Protein AF-A0A7T4YK07-F1 (afdb_monomer_lite)

Foldseek 3Di:
DDDPPDDPQQADPQKAAPPPRHRRRGDPDQADPPPRDGAHSVDCVGIDHDPPPPVPPPVVVVVVVVVVVVCCVVVVVVVLVVVLVVLVVVLVVQCVDPDPVVPVVSVVSNVVSVVVSVVVVVD

pLDDT: mean 84.87, std 11.74, range [52.22, 96.5]

Structure (mmCIF, N/CA/C/O backbone):
data_AF-A0A7T4YK07-F1
#
_entry.id   AF-A0A7T4YK07-F1
#
loop_
_atom_site.group_PDB
_atom_site.id
_atom_site.type_symbol
_a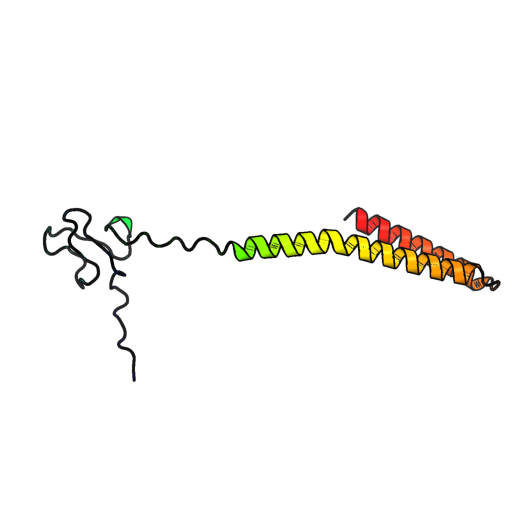tom_site.label_atom_id
_atom_site.label_alt_id
_atom_site.label_comp_id
_atom_site.label_asym_id
_atom_site.label_entity_id
_atom_site.label_seq_id
_atom_site.pdbx_PDB_ins_code
_atom_site.Cartn_x
_atom_site.Cartn_y
_atom_site.Cartn_z
_atom_site.occupancy
_atom_site.B_iso_or_equiv
_atom_site.auth_seq_id
_atom_site.auth_comp_id
_atom_site.auth_asym_id
_atom_site.auth_atom_id
_atom_site.pdbx_PDB_model_num
ATOM 1 N N . MET A 1 1 ? -2.032 -30.249 30.619 1.00 54.78 1 MET A N 1
ATOM 2 C CA . MET A 1 1 ? -2.696 -29.205 31.427 1.00 54.78 1 MET A CA 1
ATOM 3 C C . MET A 1 1 ? -3.673 -28.490 30.513 1.00 54.78 1 MET A C 1
ATOM 5 O O . MET A 1 1 ? -3.251 -27.647 29.731 1.00 54.78 1 MET A O 1
ATOM 9 N N . ASP A 1 2 ? -4.938 -28.905 30.537 1.00 57.22 2 ASP A N 1
ATOM 10 C CA . ASP A 1 2 ? -5.994 -28.264 29.753 1.00 57.22 2 ASP A CA 1
ATOM 11 C C . ASP A 1 2 ? -6.320 -26.898 30.352 1.00 57.22 2 ASP A C 1
ATOM 13 O O . ASP A 1 2 ? -6.608 -26.782 31.545 1.00 57.22 2 ASP A O 1
ATOM 17 N N . LYS A 1 3 ? -6.248 -25.847 29.530 1.00 55.31 3 LYS A N 1
ATOM 18 C CA . LYS A 1 3 ? -6.727 -24.524 29.932 1.00 55.31 3 LYS A CA 1
ATOM 19 C C . LYS A 1 3 ? -8.247 -24.611 30.116 1.00 55.31 3 LYS A C 1
ATOM 21 O O . LYS A 1 3 ? -8.918 -25.091 29.200 1.00 55.31 3 LYS A O 1
ATOM 26 N N . PRO A 1 4 ? -8.807 -24.146 31.248 1.00 57.06 4 PRO A N 1
ATOM 27 C CA . PRO A 1 4 ? -10.251 -24.091 31.417 1.00 57.06 4 PRO A CA 1
ATOM 28 C C . PRO A 1 4 ? -10.844 -23.267 30.271 1.00 57.06 4 PRO A C 1
ATOM 30 O O . PRO A 1 4 ? -10.387 -22.155 29.993 1.00 57.06 4 PRO A O 1
ATOM 33 N N . LYS A 1 5 ? -11.827 -23.843 29.571 1.00 52.22 5 LYS A N 1
ATOM 34 C CA . LYS A 1 5 ? -12.607 -23.149 28.546 1.00 52.22 5 LYS A CA 1
ATOM 35 C C . LYS A 1 5 ? -13.346 -22.008 29.245 1.00 52.22 5 LYS A C 1
ATOM 37 O O . LYS A 1 5 ? -14.390 -22.236 29.846 1.00 52.22 5 LYS A O 1
ATOM 42 N N . LEU A 1 6 ? -12.773 -20.802 29.225 1.00 55.53 6 LEU A N 1
ATOM 43 C CA . LEU A 1 6 ? -13.484 -19.599 29.646 1.00 55.53 6 LEU A CA 1
ATOM 44 C C . LEU A 1 6 ? -14.775 -19.529 28.827 1.00 55.53 6 LEU A C 1
ATOM 46 O O . LEU A 1 6 ? -14.728 -19.534 27.596 1.00 55.53 6 LEU A O 1
ATOM 50 N N . HIS A 1 7 ? -15.912 -19.498 29.517 1.00 54.16 7 HIS A N 1
ATOM 51 C CA . HIS A 1 7 ? -17.208 -19.248 28.908 1.00 54.16 7 HIS A CA 1
ATOM 52 C C . HIS A 1 7 ? -17.106 -17.978 28.052 1.00 54.16 7 HIS A C 1
ATOM 54 O O . HIS A 1 7 ? -16.827 -16.897 28.567 1.00 54.16 7 HIS A O 1
ATOM 60 N N . GLN A 1 8 ? -17.312 -18.123 26.741 1.00 56.50 8 GLN A N 1
ATOM 61 C CA . GLN A 1 8 ? -17.135 -17.079 25.720 1.00 56.50 8 GLN A CA 1
ATOM 62 C C . GLN A 1 8 ? -18.066 -15.858 25.876 1.00 56.50 8 GLN A C 1
ATOM 64 O O . GLN A 1 8 ? -17.992 -14.944 25.064 1.00 56.50 8 GLN A O 1
ATOM 69 N N . ASN A 1 9 ? -18.887 -15.809 26.931 1.00 58.25 9 ASN A N 1
ATOM 70 C CA . ASN A 1 9 ? -19.875 -14.758 27.177 1.00 58.25 9 ASN A CA 1
ATOM 71 C C . ASN A 1 9 ? -19.505 -13.811 28.334 1.00 58.25 9 ASN A C 1
ATOM 73 O O . ASN A 1 9 ? -20.300 -12.937 28.670 1.00 58.25 9 ASN A O 1
ATOM 77 N N . SER A 1 10 ? -18.333 -13.968 28.965 1.00 61.62 10 SER A N 1
ATOM 78 C CA . SER A 1 10 ? -17.904 -13.040 30.020 1.00 61.62 10 SER A CA 1
ATOM 79 C C . SER A 1 10 ? -17.308 -11.775 29.400 1.00 61.62 10 SER A C 1
ATOM 81 O O . SER A 1 10 ? -16.341 -11.841 28.637 1.00 61.62 10 SER A O 1
ATOM 83 N N . LEU A 1 11 ? -17.885 -10.621 29.737 1.00 64.56 11 LEU A N 1
ATOM 84 C CA . LEU A 1 11 ? -17.392 -9.305 29.336 1.00 64.56 11 LEU A CA 1
ATOM 85 C C . LEU A 1 11 ? -15.927 -9.121 29.759 1.00 64.56 11 LEU A C 1
ATOM 87 O O . LEU A 1 11 ? -15.538 -9.464 30.874 1.00 64.56 11 LEU A O 1
ATOM 91 N N . LYS A 1 12 ? -15.093 -8.551 28.881 1.00 72.12 12 LYS A N 1
ATOM 92 C CA . LYS A 1 12 ? -13.699 -8.254 29.230 1.00 72.12 12 LYS A CA 1
ATOM 93 C C . LYS A 1 12 ? -13.679 -7.074 30.219 1.00 72.12 12 LYS A C 1
ATOM 95 O O . LYS A 1 12 ? -14.191 -6.008 29.871 1.00 72.12 12 LYS A O 1
ATOM 100 N N . PRO A 1 13 ? -13.107 -7.225 31.427 1.00 75.00 13 PRO A N 1
ATOM 101 C CA . PRO A 1 13 ? -13.026 -6.134 32.389 1.00 75.00 13 PRO A CA 1
ATOM 102 C C . PRO A 1 13 ? -12.172 -4.982 31.846 1.00 75.00 13 PRO A C 1
ATOM 104 O O . PRO A 1 13 ? -11.198 -5.246 31.130 1.00 75.00 13 PRO A O 1
ATOM 107 N N . PRO A 1 14 ? -12.452 -3.730 32.248 1.00 81.38 14 PRO A N 1
ATOM 108 C CA . PRO A 1 14 ? -13.529 -3.290 33.155 1.00 81.38 14 PRO A CA 1
ATOM 109 C C . PRO A 1 14 ? -14.879 -2.965 32.469 1.00 81.38 14 PRO A C 1
ATOM 111 O O . PRO A 1 14 ? -14.933 -2.059 31.654 1.00 81.38 14 PRO A O 1
ATOM 114 N N . ALA A 1 15 ? -15.985 -3.624 32.846 1.00 88.75 15 ALA A N 1
ATOM 115 C CA . ALA A 1 15 ? -17.339 -3.315 32.352 1.00 88.75 15 ALA A CA 1
ATOM 116 C C . ALA A 1 15 ? -18.296 -2.966 33.505 1.00 88.75 15 ALA A C 1
ATOM 118 O O . ALA A 1 15 ? -18.334 -3.678 34.508 1.00 88.75 15 ALA A O 1
ATOM 119 N N . TYR A 1 16 ? -19.091 -1.906 33.351 1.00 92.69 16 TYR A N 1
ATOM 120 C CA . TYR A 1 16 ? -19.956 -1.343 34.391 1.00 92.69 16 TYR A CA 1
ATOM 121 C C . TYR A 1 16 ? -21.385 -1.095 33.899 1.00 92.69 16 TYR A C 1
ATOM 123 O O . TYR A 1 16 ? -21.624 -0.802 32.727 1.00 92.69 16 TYR A O 1
ATOM 131 N N . CYS A 1 17 ? -22.358 -1.181 34.804 1.00 93.50 17 CYS A N 1
ATOM 132 C CA . CYS A 1 17 ? -23.747 -0.851 34.506 1.00 93.50 17 CYS A CA 1
ATOM 133 C C . CYS A 1 17 ? -23.912 0.644 34.183 1.00 93.50 17 CYS A C 1
ATOM 135 O O . CYS A 1 17 ? -23.426 1.495 34.920 1.00 93.50 17 CYS A O 1
ATOM 137 N N . MET A 1 18 ? -24.688 0.977 33.146 1.00 93.19 18 MET A N 1
ATOM 138 C CA . MET A 1 18 ? -24.954 2.372 32.766 1.00 93.19 18 MET A CA 1
ATOM 139 C C . MET A 1 18 ? -25.780 3.188 33.769 1.00 93.19 18 MET A C 1
ATOM 141 O O . MET A 1 18 ? -25.897 4.398 33.608 1.00 93.19 18 MET A O 1
ATOM 145 N N . HIS A 1 19 ? -26.429 2.540 34.741 1.00 94.38 19 HIS A N 1
ATOM 146 C CA . HIS A 1 19 ? -27.316 3.228 35.682 1.00 94.38 19 HIS A CA 1
ATOM 147 C C . HIS A 1 19 ? -26.705 3.404 37.072 1.00 94.38 19 HIS A C 1
ATOM 149 O O . HIS A 1 19 ? -26.760 4.496 37.621 1.00 94.38 19 HIS A O 1
ATOM 155 N N . CYS A 1 20 ? -26.145 2.333 37.637 1.00 94.62 20 CYS A N 1
ATOM 156 C CA . CYS A 1 20 ? -25.598 2.327 38.996 1.00 94.62 20 CYS A CA 1
ATOM 157 C C . CYS A 1 20 ? -24.079 2.127 39.044 1.00 94.62 20 CYS A C 1
ATOM 159 O O . CYS A 1 20 ? -23.535 1.966 40.129 1.00 94.62 20 CYS A O 1
ATOM 161 N N . GLU A 1 21 ? -23.410 2.051 37.888 1.00 92.94 21 GLU A N 1
ATOM 162 C CA . GLU A 1 21 ? -21.955 1.864 37.772 1.00 92.94 21 GLU A CA 1
ATOM 163 C C . GLU A 1 21 ? -21.408 0.593 38.447 1.00 92.94 21 GLU A C 1
ATOM 165 O O . GLU A 1 21 ? -20.200 0.415 38.580 1.00 92.94 21 GLU A O 1
ATOM 170 N N . TYR A 1 22 ? -22.279 -0.351 38.818 1.00 91.56 22 TYR A N 1
ATOM 171 C CA . TYR A 1 22 ? -21.863 -1.639 39.363 1.00 91.56 22 TYR A CA 1
ATOM 172 C C . TYR A 1 22 ? -21.025 -2.416 38.342 1.00 91.56 22 TYR A C 1
ATOM 174 O O . TYR A 1 22 ? -21.367 -2.452 37.157 1.00 91.56 22 TYR A O 1
ATOM 182 N N . ASN A 1 23 ? -19.946 -3.061 38.790 1.00 90.81 23 ASN A N 1
ATOM 183 C CA . ASN A 1 23 ? -19.078 -3.857 37.926 1.00 90.81 23 ASN A CA 1
ATOM 184 C C . ASN A 1 23 ? -19.799 -5.132 37.472 1.00 90.81 23 ASN A C 1
ATOM 186 O O . ASN A 1 23 ? -20.089 -6.018 38.273 1.00 90.81 23 ASN A O 1
ATOM 190 N N . ILE A 1 24 ? -20.057 -5.229 36.172 1.00 92.31 24 ILE A N 1
ATOM 191 C CA . ILE A 1 24 ? -20.770 -6.348 35.552 1.00 92.31 24 ILE A CA 1
ATOM 192 C C . ILE A 1 24 ? -19.852 -7.274 34.742 1.00 92.31 24 ILE A C 1
ATOM 194 O O . ILE A 1 24 ? -20.338 -8.202 34.104 1.00 92.31 24 ILE A O 1
ATOM 198 N N . ALA A 1 25 ? -18.531 -7.061 34.759 1.00 88.06 25 ALA A N 1
ATOM 199 C CA . ALA A 1 25 ? -17.587 -7.796 33.908 1.00 88.06 25 ALA A CA 1
ATOM 200 C C . ALA A 1 25 ? -17.583 -9.321 34.142 1.00 88.06 25 ALA A C 1
ATOM 202 O O . ALA A 1 25 ? -17.303 -10.099 33.231 1.00 88.06 25 ALA A O 1
ATOM 203 N N . TYR A 1 26 ? -17.907 -9.748 35.364 1.00 84.31 26 TYR A N 1
ATOM 204 C CA . TYR A 1 26 ? -17.828 -11.148 35.795 1.00 84.31 26 TYR A CA 1
ATOM 205 C C . TYR A 1 26 ? -19.193 -11.779 36.092 1.00 84.31 26 TYR A C 1
ATOM 207 O O . TYR A 1 26 ? -19.249 -12.880 36.637 1.00 84.31 26 TYR A O 1
ATOM 215 N N . LEU A 1 27 ? -20.291 -11.089 35.775 1.00 87.19 27 LEU A N 1
ATOM 216 C CA . LEU A 1 27 ? -21.629 -11.638 35.971 1.00 87.19 27 LEU A CA 1
ATOM 217 C C . LEU A 1 27 ? -21.953 -12.641 34.863 1.00 87.19 27 LEU A C 1
ATOM 219 O O . LEU A 1 27 ? -21.761 -12.367 33.680 1.00 87.19 27 LEU A O 1
ATOM 223 N N . THR A 1 28 ? -22.475 -13.799 35.261 1.00 85.62 28 THR A N 1
ATOM 224 C CA . THR A 1 28 ? -23.036 -14.794 34.337 1.00 85.62 28 THR A CA 1
ATOM 225 C C . THR A 1 28 ? -24.417 -14.389 33.837 1.00 85.62 28 THR A C 1
ATOM 227 O O . THR A 1 28 ? -24.801 -14.764 32.732 1.00 85.62 28 THR A O 1
ATOM 230 N N . ASP A 1 29 ? -25.145 -13.612 34.639 1.00 89.06 29 ASP A N 1
ATOM 231 C CA . ASP A 1 29 ? -26.486 -13.147 34.317 1.00 89.06 29 ASP A CA 1
ATOM 232 C C . ASP A 1 29 ? -26.440 -11.815 33.562 1.00 89.06 29 ASP A C 1
ATOM 234 O O . ASP A 1 29 ? -25.735 -10.880 33.938 1.00 89.06 29 ASP A O 1
ATOM 238 N N . HIS A 1 30 ? -27.270 -11.691 32.526 1.00 91.75 30 HIS A N 1
ATOM 239 C CA . HIS A 1 30 ? -27.418 -10.488 31.694 1.00 91.75 30 HIS A CA 1
ATOM 240 C C . HIS A 1 30 ? -28.248 -9.373 32.370 1.00 91.75 30 HIS A C 1
ATOM 242 O O . HIS A 1 30 ? -28.983 -8.629 31.714 1.00 91.75 30 HIS A O 1
ATOM 248 N N . ARG A 1 31 ? -28.200 -9.279 33.705 1.00 94.56 31 ARG A N 1
ATOM 249 C CA . ARG A 1 31 ? -28.911 -8.279 34.518 1.00 94.56 31 ARG A CA 1
ATOM 250 C C . ARG A 1 31 ? -28.033 -7.796 35.664 1.00 94.56 31 ARG A C 1
ATOM 252 O O . ARG A 1 31 ? -27.307 -8.571 36.276 1.00 94.56 31 ARG A O 1
ATOM 259 N N . CYS A 1 32 ? -28.116 -6.505 35.967 1.00 94.62 32 CYS A N 1
ATOM 260 C CA . CYS A 1 32 ? -27.414 -5.927 37.103 1.00 94.62 32 CYS A CA 1
ATOM 261 C C . CYS A 1 32 ? -28.101 -6.329 38.424 1.00 94.62 32 CYS A C 1
ATOM 263 O O . CYS A 1 32 ? -29.309 -6.117 38.541 1.00 94.62 32 CYS A O 1
ATOM 265 N N . PRO A 1 33 ? -27.366 -6.848 39.426 1.00 94.88 33 PRO A N 1
ATOM 266 C CA . PRO A 1 33 ? -27.945 -7.247 40.710 1.00 94.88 33 PRO A CA 1
ATOM 267 C C . PRO A 1 33 ? -28.416 -6.057 41.558 1.00 94.88 33 PRO A C 1
ATOM 269 O O . PRO A 1 33 ? -29.336 -6.212 42.350 1.00 94.88 33 PRO A O 1
ATOM 272 N N . GLU A 1 34 ? -27.830 -4.870 41.367 1.00 95.94 34 GLU A N 1
ATOM 273 C CA . GLU A 1 34 ? -28.172 -3.668 42.141 1.00 95.94 34 GLU A CA 1
ATOM 274 C C . GLU A 1 34 ? -29.438 -2.974 41.620 1.00 95.94 34 GLU A C 1
ATOM 276 O O . GLU A 1 34 ? -30.346 -2.657 42.380 1.00 95.94 34 GLU A O 1
ATOM 281 N N . CYS A 1 35 ? -29.522 -2.728 40.306 1.00 96.00 35 CYS A N 1
ATOM 282 C CA . CYS A 1 35 ? -30.625 -1.957 39.717 1.00 96.00 35 CYS A CA 1
ATOM 283 C C . CYS A 1 35 ? -31.608 -2.790 38.881 1.00 96.00 35 CYS A C 1
ATOM 285 O O . CYS A 1 35 ? -32.572 -2.248 38.344 1.00 96.00 35 CYS A O 1
ATOM 287 N N . GLY A 1 36 ? -31.355 -4.089 38.695 1.00 95.44 36 GLY A N 1
ATOM 288 C CA . GLY A 1 36 ? -32.201 -4.991 37.902 1.00 95.44 36 GLY A CA 1
ATOM 289 C C . GLY A 1 36 ? -32.183 -4.746 36.386 1.00 95.44 36 GLY A C 1
ATOM 290 O O . GLY A 1 36 ? -32.833 -5.483 35.635 1.00 95.44 36 GLY A O 1
ATOM 291 N N . ARG A 1 37 ? -31.446 -3.731 35.911 1.00 94.38 37 ARG A N 1
ATOM 292 C CA . ARG A 1 37 ? -31.356 -3.372 34.491 1.00 94.38 37 ARG A CA 1
ATOM 293 C C . ARG A 1 37 ? -30.696 -4.498 33.700 1.00 94.38 37 ARG A C 1
ATOM 295 O O . ARG A 1 37 ? -29.611 -4.957 34.056 1.00 94.38 37 ARG A O 1
ATOM 302 N N . SER A 1 38 ? -31.343 -4.923 32.620 1.00 94.38 38 SER A N 1
ATOM 303 C CA . SER A 1 38 ? -30.759 -5.859 31.661 1.00 94.38 38 SER A CA 1
ATOM 304 C C . SER A 1 38 ? -29.675 -5.186 30.825 1.00 94.38 38 SER A C 1
ATOM 306 O O . SER A 1 38 ? -29.814 -4.017 30.460 1.00 94.38 38 SER A O 1
ATOM 308 N N . PHE A 1 39 ? -28.629 -5.931 30.498 1.00 92.19 39 PHE A N 1
ATOM 309 C CA . PHE A 1 39 ? -27.572 -5.523 29.577 1.00 92.19 39 PHE A CA 1
ATOM 310 C C . PHE A 1 39 ? -27.293 -6.666 28.601 1.00 92.19 39 PHE A C 1
ATOM 312 O O . PHE A 1 39 ? -27.478 -7.829 28.952 1.00 92.19 39 PHE A O 1
ATOM 319 N N . ASP A 1 40 ? -26.853 -6.348 27.390 1.00 90.00 40 ASP A N 1
ATOM 320 C CA . ASP A 1 40 ? -26.466 -7.344 26.393 1.00 90.00 40 ASP A CA 1
ATOM 321 C C . ASP A 1 40 ? -24.941 -7.287 26.214 1.00 90.00 40 ASP A C 1
ATOM 323 O O . ASP A 1 40 ? -24.423 -6.268 25.756 1.00 90.00 40 ASP A O 1
ATOM 327 N N . PRO A 1 41 ? -24.192 -8.352 26.557 1.00 85.69 41 PRO A N 1
ATOM 328 C CA . PRO A 1 41 ? -22.746 -8.399 26.341 1.00 85.69 41 PRO A CA 1
ATOM 329 C C . PRO A 1 41 ? -22.314 -8.199 24.885 1.00 85.69 41 PRO A C 1
ATOM 331 O O . PRO A 1 41 ? -21.168 -7.828 24.637 1.00 85.69 41 PRO A O 1
ATOM 334 N N . SER A 1 42 ? -23.207 -8.470 23.933 1.00 86.06 42 SER A N 1
ATOM 335 C CA . SER A 1 42 ? -22.964 -8.312 22.496 1.00 86.06 42 SER A CA 1
ATOM 336 C C . SER A 1 42 ? -23.165 -6.872 22.027 1.00 86.06 42 SER A C 1
ATOM 338 O O . SER A 1 42 ? -22.679 -6.509 20.956 1.00 86.06 42 SER A O 1
ATOM 340 N N . ASP A 1 43 ? -23.858 -6.049 22.819 1.00 87.88 43 ASP A N 1
ATOM 341 C CA . ASP A 1 43 ? -24.149 -4.655 22.509 1.00 87.88 43 ASP A CA 1
ATOM 342 C C . ASP A 1 43 ? -23.391 -3.715 23.469 1.00 87.88 43 ASP A C 1
ATOM 344 O O . ASP A 1 43 ? -23.846 -3.458 24.593 1.00 87.88 43 ASP A O 1
ATOM 348 N N . PRO A 1 44 ? -22.251 -3.137 23.034 1.00 87.00 44 PRO A N 1
ATOM 349 C CA . PRO A 1 44 ? -21.448 -2.231 23.853 1.00 87.00 44 PRO A CA 1
ATOM 350 C C . PRO A 1 44 ? -22.165 -0.918 24.190 1.00 87.00 44 PRO A C 1
ATOM 352 O O . PRO A 1 44 ? -21.651 -0.138 24.988 1.00 87.00 44 PRO A O 1
ATOM 355 N N . THR A 1 45 ? -23.339 -0.648 23.611 1.00 89.50 45 THR A N 1
ATOM 356 C CA . THR A 1 45 ? -24.165 0.512 23.970 1.00 89.50 45 THR A CA 1
ATOM 357 C C . THR A 1 45 ? -25.021 0.277 25.215 1.00 89.50 45 THR A C 1
ATOM 359 O O . THR A 1 45 ? -25.655 1.212 25.699 1.00 89.50 45 THR A O 1
ATOM 362 N N . THR A 1 46 ? -25.030 -0.940 25.769 1.00 92.12 46 THR A N 1
ATOM 363 C CA . THR A 1 46 ? -25.841 -1.286 26.950 1.00 92.12 46 THR A CA 1
ATOM 364 C C . THR A 1 46 ? -25.078 -1.211 28.278 1.00 92.12 46 THR A C 1
ATOM 366 O O . THR A 1 46 ? -25.692 -1.274 29.347 1.00 92.12 46 THR A O 1
ATOM 369 N N . TYR A 1 47 ? -23.754 -1.038 28.239 1.00 91.75 47 TYR A N 1
ATOM 370 C CA . TYR A 1 47 ? -22.880 -0.970 29.412 1.00 91.75 47 TYR A CA 1
ATOM 371 C C . TYR A 1 47 ? -21.712 0.011 29.210 1.00 91.75 47 TYR A C 1
ATOM 373 O O . TYR A 1 47 ? -21.323 0.319 28.087 1.00 91.75 47 TYR A O 1
ATOM 381 N N . PHE A 1 48 ? -21.115 0.499 30.300 1.00 89.19 48 PHE A N 1
ATOM 382 C CA . PHE A 1 48 ? -19.858 1.250 30.263 1.00 89.19 48 PHE A CA 1
ATOM 383 C C . PHE A 1 48 ? -18.685 0.266 30.267 1.00 89.19 48 PHE A C 1
ATOM 385 O O . PHE A 1 48 ? -18.275 -0.222 31.315 1.00 89.19 48 PHE A O 1
ATOM 392 N N . GLY A 1 49 ? -18.187 -0.096 29.089 1.00 81.44 49 GLY A N 1
ATOM 393 C CA . GLY A 1 49 ? -17.024 -0.975 28.938 1.00 81.44 49 GLY A CA 1
ATOM 394 C C . GLY A 1 49 ? -15.700 -0.216 28.926 1.00 81.44 49 GLY A C 1
ATOM 395 O O . GLY A 1 49 ? -15.704 1.010 28.755 1.00 81.44 49 GLY A O 1
ATOM 396 N N . PRO A 1 50 ? -14.554 -0.926 28.979 1.00 67.25 50 PRO A N 1
ATOM 397 C CA . PRO A 1 50 ? -13.338 -0.291 28.519 1.00 67.25 50 PRO A CA 1
ATOM 398 C C . PRO A 1 50 ? -13.600 0.011 27.052 1.00 67.25 50 PRO A C 1
ATOM 400 O O . PRO A 1 50 ? -14.084 -0.863 26.327 1.00 67.25 50 PRO A O 1
ATOM 403 N N . TYR A 1 51 ? -13.351 1.253 26.638 1.00 60.53 51 TYR A N 1
ATOM 404 C CA . TYR A 1 51 ? -13.351 1.631 25.232 1.00 60.53 51 TYR A CA 1
ATOM 405 C C . TYR A 1 51 ? -12.706 0.472 24.475 1.00 60.53 51 TYR A C 1
ATOM 407 O O . TYR A 1 51 ? -11.535 0.180 24.733 1.00 60.53 51 TYR A O 1
ATOM 415 N N . GLN A 1 52 ? -13.483 -0.272 23.668 1.00 63.50 52 GLN A N 1
ATOM 416 C CA . GLN A 1 52 ? -12.891 -1.275 22.794 1.00 63.50 52 GLN A CA 1
ATOM 417 C C . GLN A 1 52 ? -11.851 -0.469 22.049 1.00 63.50 52 GLN A C 1
ATOM 419 O O . GLN A 1 52 ? -12.225 0.468 21.337 1.00 63.50 52 GLN A O 1
ATOM 424 N N . GLU A 1 53 ? -10.569 -0.726 22.323 1.00 61.69 53 GLU A N 1
ATOM 425 C CA . GLU A 1 53 ? -9.498 -0.106 21.575 1.00 61.69 53 GLU A CA 1
ATOM 426 C C . GLU A 1 53 ? -9.838 -0.463 20.142 1.00 61.69 53 GLU A C 1
ATOM 428 O O . GLU A 1 53 ? -9.675 -1.612 19.733 1.00 61.69 53 GLU A O 1
ATOM 433 N N . ARG A 1 54 ? -10.430 0.493 19.407 1.00 60.81 54 ARG A N 1
ATOM 434 C CA . ARG A 1 54 ? -10.540 0.417 17.963 1.00 60.81 54 ARG A CA 1
ATOM 435 C C . ARG A 1 54 ? -9.105 0.202 17.582 1.00 60.81 54 ARG A C 1
ATOM 437 O O . ARG A 1 54 ? -8.312 1.136 17.710 1.00 60.81 54 ARG A O 1
ATOM 444 N N . THR A 1 55 ? -8.768 -1.041 17.260 1.00 63.12 55 THR A N 1
ATOM 445 C CA . THR A 1 55 ? -7.435 -1.427 16.849 1.00 63.12 55 THR A CA 1
ATOM 446 C C . THR A 1 55 ? -7.156 -0.500 15.693 1.00 63.12 55 THR A C 1
ATOM 448 O O . THR A 1 55 ? -7.772 -0.643 14.633 1.00 63.12 55 THR A O 1
ATOM 451 N N . LYS A 1 56 ? -6.375 0.559 15.951 1.00 66.75 56 LYS A N 1
ATOM 452 C CA . LYS A 1 56 ? -6.076 1.553 14.930 1.00 66.75 56 LYS A CA 1
ATOM 453 C C . LYS A 1 56 ? -5.533 0.720 13.776 1.00 66.75 56 LYS A C 1
ATOM 455 O O . LYS A 1 56 ? -4.674 -0.129 14.047 1.00 66.75 56 LYS A O 1
ATOM 460 N N . PRO A 1 57 ? -6.079 0.856 12.552 1.00 65.56 57 PRO A N 1
ATOM 461 C CA . PRO A 1 57 ? -5.587 0.066 11.436 1.00 65.56 57 PRO A CA 1
ATOM 462 C C . PRO A 1 57 ? -4.067 0.210 11.437 1.00 65.56 57 PRO A C 1
ATOM 464 O O . PRO A 1 57 ? -3.591 1.321 11.702 1.00 65.56 57 PRO A O 1
ATOM 467 N N . PRO A 1 58 ? -3.313 -0.888 11.271 1.00 78.19 58 PRO A N 1
ATOM 468 C CA . PRO A 1 58 ? -1.873 -0.879 11.443 1.00 78.19 58 PRO A CA 1
ATOM 469 C C . PRO A 1 58 ? -1.292 0.160 10.490 1.00 78.19 58 PRO A C 1
ATOM 471 O O . PRO A 1 58 ? -1.155 -0.079 9.291 1.00 78.19 58 PRO A O 1
ATOM 474 N N . TYR A 1 59 ? -0.996 1.339 11.041 1.00 81.12 59 TYR A N 1
ATOM 475 C CA . TYR A 1 59 ? -0.475 2.505 10.332 1.00 81.12 59 TYR A CA 1
ATOM 476 C C . TYR A 1 59 ? 0.799 2.129 9.567 1.00 81.12 59 TYR A C 1
ATOM 478 O O . TYR A 1 59 ? 1.077 2.644 8.491 1.00 81.12 59 TYR A O 1
ATOM 486 N N . THR A 1 60 ? 1.501 1.114 10.072 1.00 84.12 60 THR A N 1
ATOM 487 C CA . THR A 1 60 ? 2.631 0.438 9.441 1.00 84.12 60 THR A CA 1
ATOM 488 C C . THR A 1 60 ? 2.356 -0.008 8.006 1.00 84.12 60 THR A C 1
ATOM 490 O O . THR A 1 60 ? 3.206 0.205 7.151 1.00 84.12 60 THR A O 1
ATOM 493 N N . THR A 1 61 ? 1.181 -0.557 7.693 1.00 85.25 61 T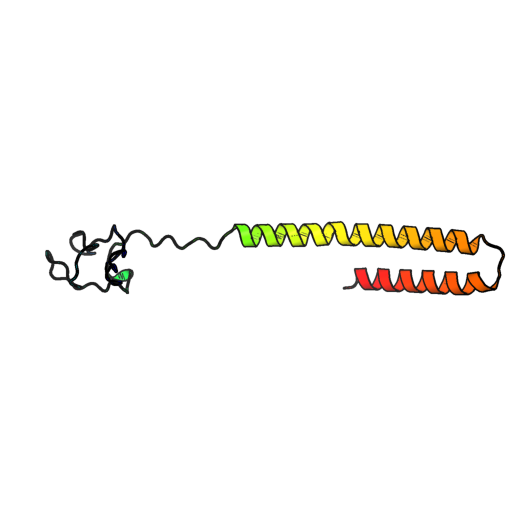HR A N 1
ATOM 494 C CA . THR A 1 61 ? 0.881 -1.067 6.340 1.00 85.25 61 THR A CA 1
ATOM 495 C C . THR A 1 61 ? 0.825 0.067 5.322 1.00 85.25 61 THR A C 1
ATOM 497 O O . THR A 1 61 ? 1.383 -0.038 4.231 1.00 85.25 61 THR A O 1
ATOM 500 N N . PHE A 1 62 ? 0.207 1.186 5.705 1.00 88.25 62 PHE A N 1
ATOM 501 C CA . PHE A 1 62 ? 0.124 2.368 4.855 1.00 88.25 62 PHE A CA 1
ATOM 502 C C . PHE A 1 62 ? 1.514 2.974 4.622 1.00 88.25 62 PHE A C 1
ATOM 504 O O . PHE A 1 62 ? 1.890 3.242 3.482 1.00 88.25 62 PHE A O 1
ATOM 511 N N . PHE A 1 63 ? 2.325 3.084 5.675 1.00 91.31 63 PHE A N 1
ATOM 512 C CA . PHE A 1 63 ? 3.696 3.596 5.577 1.00 91.31 63 PHE A CA 1
ATOM 513 C C . PHE A 1 63 ? 4.587 2.727 4.697 1.00 91.31 63 PHE A C 1
ATOM 515 O O . PHE A 1 63 ? 5.281 3.249 3.828 1.00 91.31 63 PHE A O 1
ATOM 522 N N . ILE A 1 64 ? 4.518 1.406 4.863 1.00 93.62 64 ILE A N 1
ATOM 523 C CA . ILE A 1 64 ? 5.273 0.460 4.038 1.00 93.62 64 ILE A CA 1
ATOM 524 C C . ILE A 1 64 ? 4.880 0.611 2.565 1.00 93.62 64 ILE A C 1
ATOM 526 O O . ILE A 1 64 ? 5.761 0.676 1.711 1.00 93.62 64 ILE A O 1
ATOM 530 N N . SER A 1 65 ? 3.583 0.742 2.261 1.00 93.56 65 SER A N 1
ATOM 531 C CA . SER A 1 65 ? 3.131 0.935 0.878 1.00 93.56 65 SER A CA 1
ATOM 532 C C . SER A 1 65 ? 3.682 2.223 0.253 1.00 93.56 65 SER A C 1
ATOM 534 O O . SER A 1 65 ? 4.184 2.185 -0.868 1.00 93.56 65 SER A O 1
ATOM 536 N N . ILE A 1 66 ? 3.696 3.335 0.998 1.00 95.75 66 ILE A N 1
ATOM 537 C CA . ILE A 1 66 ? 4.257 4.611 0.529 1.00 95.75 66 ILE A CA 1
ATOM 538 C C . ILE A 1 66 ? 5.760 4.484 0.275 1.00 95.75 66 ILE A C 1
ATOM 540 O O . ILE A 1 66 ? 6.247 4.933 -0.762 1.00 95.75 66 ILE A O 1
ATOM 544 N N . CYS A 1 67 ? 6.504 3.855 1.187 1.00 96.19 67 CYS A N 1
ATOM 545 C CA . CYS A 1 67 ? 7.941 3.644 1.023 1.00 96.19 67 CYS A CA 1
ATOM 546 C C . CYS A 1 67 ? 8.259 2.790 -0.211 1.00 96.19 67 CYS A C 1
ATOM 548 O O . CYS A 1 67 ? 9.168 3.135 -0.966 1.00 96.19 67 CYS A O 1
ATOM 550 N N . ILE A 1 68 ? 7.506 1.712 -0.445 1.00 96.31 68 ILE A N 1
ATOM 551 C CA . ILE A 1 68 ? 7.678 0.847 -1.621 1.00 96.31 68 ILE A CA 1
ATOM 552 C C . ILE A 1 68 ? 7.400 1.626 -2.908 1.00 96.31 68 ILE A C 1
ATOM 554 O O . ILE A 1 68 ? 8.246 1.632 -3.800 1.00 96.31 68 ILE A O 1
ATOM 558 N N . VAL A 1 69 ? 6.263 2.322 -2.994 1.00 96.50 69 VAL A N 1
ATOM 559 C CA . VAL A 1 69 ? 5.893 3.097 -4.190 1.00 96.50 69 VAL A CA 1
ATOM 560 C C . VAL A 1 69 ? 6.927 4.186 -4.467 1.00 96.50 69 VAL A C 1
ATOM 562 O O . VAL A 1 69 ? 7.420 4.284 -5.586 1.00 96.50 69 VAL A O 1
ATOM 565 N N . SER A 1 70 ? 7.337 4.939 -3.444 1.00 95.31 70 SER A N 1
ATOM 566 C CA . SER A 1 70 ? 8.368 5.976 -3.569 1.00 95.31 70 SER A CA 1
ATOM 567 C C . SER A 1 70 ? 9.701 5.406 -4.068 1.00 95.31 70 SER A C 1
ATOM 569 O O . SER A 1 70 ? 10.312 5.949 -4.987 1.00 95.31 70 SER A O 1
ATOM 571 N N . THR A 1 71 ? 10.118 4.255 -3.533 1.00 96.38 71 THR A N 1
ATOM 572 C CA . THR A 1 71 ? 11.347 3.576 -3.964 1.00 96.38 71 THR A CA 1
ATOM 573 C C . THR A 1 71 ? 11.246 3.156 -5.430 1.00 96.38 71 THR A C 1
ATOM 575 O O . THR A 1 71 ? 12.151 3.435 -6.209 1.00 96.38 71 THR A O 1
ATOM 578 N N . ILE A 1 72 ? 10.135 2.550 -5.849 1.00 94.88 72 ILE A N 1
ATOM 579 C CA . ILE A 1 72 ? 9.943 2.134 -7.245 1.00 94.88 72 ILE A CA 1
ATOM 580 C C . ILE A 1 72 ? 9.964 3.351 -8.179 1.00 94.88 72 ILE A C 1
ATOM 582 O O . ILE A 1 72 ? 10.695 3.338 -9.168 1.00 94.88 72 ILE A O 1
ATOM 586 N N . CYS A 1 73 ? 9.244 4.422 -7.839 1.00 92.25 73 CYS A N 1
ATOM 587 C CA . CYS A 1 73 ? 9.181 5.641 -8.648 1.00 92.25 73 CYS A CA 1
ATOM 588 C C . CYS A 1 73 ? 10.546 6.319 -8.833 1.00 92.25 73 CYS A C 1
ATOM 590 O O . CYS A 1 73 ? 10.779 6.928 -9.872 1.00 92.25 73 CYS A O 1
ATOM 592 N N . VAL A 1 74 ? 11.452 6.216 -7.856 1.00 92.94 74 VAL A N 1
ATOM 593 C CA . VAL A 1 74 ? 12.794 6.815 -7.939 1.00 92.94 74 VAL A CA 1
ATOM 594 C C . VAL A 1 74 ? 13.800 5.883 -8.614 1.00 92.94 74 VAL A C 1
ATOM 596 O O . VAL A 1 74 ? 14.586 6.326 -9.449 1.00 92.94 74 VAL A O 1
ATOM 599 N N . PHE A 1 75 ? 13.797 4.590 -8.288 1.00 93.88 75 PHE A N 1
ATOM 600 C CA . PHE A 1 75 ? 14.801 3.653 -8.799 1.00 93.88 75 PHE A CA 1
ATOM 601 C C . PHE A 1 75 ? 14.536 3.217 -10.242 1.00 93.88 75 PHE A C 1
ATOM 603 O O . PHE A 1 75 ? 15.480 3.064 -11.017 1.00 93.88 75 PHE A O 1
ATOM 610 N N . PHE A 1 76 ? 13.273 3.046 -10.633 1.00 91.31 76 PHE A N 1
ATOM 611 C CA . PHE A 1 76 ? 12.909 2.626 -11.985 1.00 91.31 76 PHE A CA 1
ATOM 612 C C . PHE A 1 76 ? 13.445 3.550 -13.101 1.00 91.31 76 PHE A C 1
ATOM 614 O O . PHE A 1 76 ? 14.068 3.035 -14.034 1.00 91.31 76 PHE A O 1
ATOM 621 N N . PRO A 1 77 ? 13.308 4.893 -13.038 1.00 89.25 77 PRO A N 1
ATOM 622 C CA . PRO A 1 77 ? 13.865 5.768 -14.072 1.00 89.25 77 PRO A CA 1
ATOM 623 C C . PRO A 1 77 ? 15.398 5.732 -14.107 1.00 89.25 77 PRO A C 1
ATOM 625 O O . PRO A 1 77 ? 15.979 5.777 -15.188 1.00 89.25 77 PRO A O 1
ATOM 628 N N . ILE A 1 78 ? 16.064 5.584 -12.957 1.00 92.19 78 ILE A N 1
ATOM 629 C CA . ILE A 1 78 ? 17.531 5.481 -12.890 1.00 92.19 78 ILE A CA 1
ATOM 6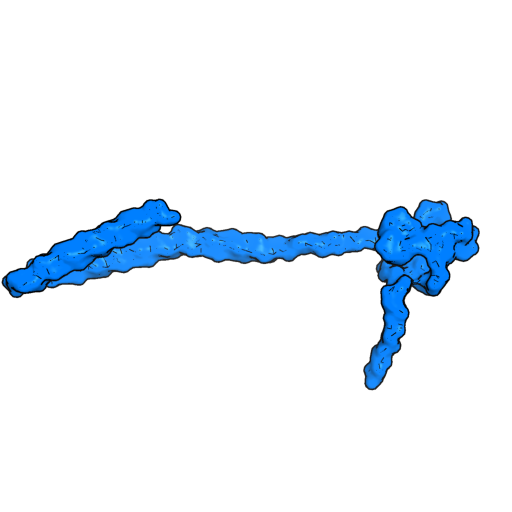30 C C . ILE A 1 78 ? 18.012 4.225 -13.623 1.00 92.19 78 ILE A C 1
ATOM 632 O O . ILE A 1 78 ? 18.937 4.300 -14.432 1.00 92.19 78 ILE A O 1
ATOM 636 N N . LEU A 1 79 ? 17.366 3.082 -13.379 1.00 90.56 79 LEU A N 1
ATOM 637 C CA . LEU A 1 79 ? 17.692 1.829 -14.063 1.00 90.56 79 LEU A CA 1
ATOM 638 C C . LEU A 1 79 ? 17.444 1.929 -15.575 1.00 90.56 79 LEU A C 1
ATOM 640 O O . LEU A 1 79 ? 18.282 1.476 -16.354 1.00 90.56 79 LEU A O 1
ATOM 644 N N . ASN A 1 80 ? 16.355 2.580 -15.995 1.00 88.31 80 ASN A N 1
ATOM 645 C CA . ASN A 1 80 ? 16.069 2.823 -17.412 1.00 88.31 80 ASN A CA 1
ATOM 646 C C . ASN A 1 80 ? 17.122 3.712 -18.085 1.00 88.31 80 ASN A C 1
ATOM 648 O O . ASN A 1 80 ? 17.565 3.404 -19.192 1.00 88.31 80 ASN A O 1
ATOM 652 N N . ILE A 1 81 ? 17.554 4.789 -17.424 1.00 89.75 81 ILE A N 1
ATOM 653 C CA . ILE A 1 81 ? 18.611 5.672 -17.935 1.00 89.75 81 ILE A CA 1
ATOM 654 C C . ILE A 1 81 ? 19.933 4.908 -18.043 1.00 89.75 81 ILE A C 1
ATOM 656 O O . ILE A 1 81 ? 20.605 4.989 -19.069 1.00 89.75 81 ILE A O 1
ATOM 660 N N . LEU A 1 82 ? 20.302 4.131 -17.022 1.00 93.81 82 LEU A N 1
ATOM 661 C CA . LEU A 1 82 ? 21.531 3.339 -17.041 1.00 93.81 82 LEU A CA 1
ATOM 662 C C . LEU A 1 82 ? 21.527 2.324 -18.192 1.00 93.81 82 LEU A C 1
ATOM 664 O O . LEU A 1 82 ? 22.502 2.235 -18.939 1.00 93.81 82 LEU A O 1
ATOM 668 N N . TRP A 1 83 ? 20.420 1.601 -18.370 1.00 91.69 83 TRP A N 1
ATOM 669 C CA . TRP A 1 83 ? 20.242 0.665 -19.480 1.00 91.69 83 TRP A CA 1
ATOM 670 C C . TRP A 1 83 ? 20.362 1.367 -20.838 1.00 91.69 83 TRP A C 1
ATOM 672 O O . TRP A 1 83 ? 21.096 0.908 -21.715 1.00 91.69 83 TRP A O 1
ATOM 682 N N . PHE A 1 84 ? 19.717 2.526 -20.993 1.00 90.62 84 PHE A N 1
ATOM 683 C CA . PHE A 1 84 ? 19.804 3.340 -22.203 1.00 90.62 84 PHE A CA 1
ATOM 684 C C . PHE A 1 84 ? 21.249 3.751 -22.523 1.00 90.62 84 PHE A C 1
ATOM 686 O O . PHE A 1 84 ? 21.707 3.584 -23.656 1.00 90.62 84 PHE A O 1
ATOM 693 N N . LEU A 1 85 ? 22.011 4.213 -21.530 1.00 92.62 85 LEU A N 1
ATOM 694 C CA . LEU A 1 85 ? 23.416 4.582 -21.719 1.00 92.62 85 LEU A CA 1
ATOM 695 C C . LEU A 1 85 ? 24.268 3.387 -22.159 1.00 92.62 85 LEU A C 1
ATOM 697 O O . LEU A 1 85 ? 25.056 3.519 -23.095 1.00 92.62 85 LEU A O 1
ATOM 701 N N . ILE A 1 86 ? 24.072 2.214 -21.551 1.00 93.44 86 ILE A N 1
ATOM 702 C CA . ILE A 1 86 ? 24.767 0.980 -21.950 1.00 93.44 86 ILE A CA 1
ATOM 703 C C . ILE A 1 86 ? 24.460 0.647 -23.414 1.00 93.44 86 ILE A C 1
ATOM 705 O O . ILE A 1 86 ? 25.381 0.399 -24.192 1.00 93.44 86 ILE A O 1
ATOM 709 N N . THR A 1 87 ? 23.189 0.701 -23.823 1.00 91.12 87 THR A N 1
ATOM 710 C CA . THR A 1 87 ? 22.810 0.427 -25.220 1.00 91.12 87 THR A CA 1
ATOM 711 C C . THR A 1 87 ? 23.406 1.439 -26.199 1.00 91.12 87 THR A C 1
ATOM 713 O O . THR A 1 87 ? 23.896 1.039 -27.256 1.00 91.12 87 THR A O 1
ATOM 716 N N . CYS A 1 88 ? 23.458 2.728 -25.845 1.00 90.81 88 CYS A N 1
ATOM 717 C CA . CYS A 1 88 ? 24.118 3.752 -26.656 1.00 90.81 88 CYS A CA 1
ATOM 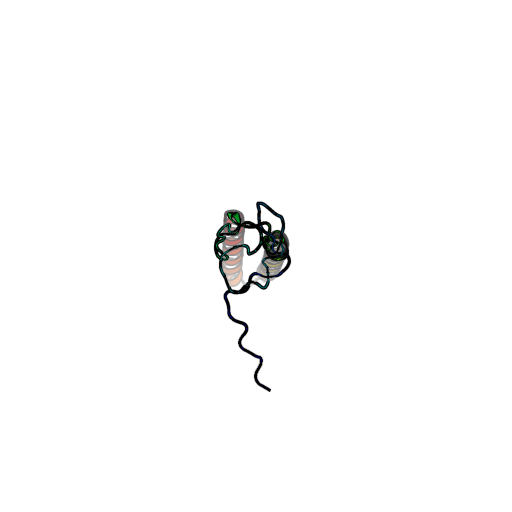718 C C . CYS A 1 88 ? 25.617 3.472 -26.812 1.00 90.81 88 CYS A C 1
ATOM 720 O O . CYS A 1 88 ? 26.142 3.568 -27.919 1.00 90.81 88 CYS A O 1
ATOM 722 N N . ILE A 1 89 ? 26.297 3.081 -25.729 1.00 94.38 89 ILE A N 1
ATOM 723 C CA . ILE A 1 89 ? 27.728 2.748 -25.745 1.00 94.38 89 ILE A CA 1
ATOM 724 C C . ILE A 1 89 ? 27.990 1.534 -26.639 1.00 94.38 89 ILE A C 1
ATOM 726 O O . ILE A 1 89 ? 28.869 1.592 -27.495 1.00 94.38 89 ILE A O 1
ATOM 730 N N . VAL A 1 90 ? 27.220 0.453 -26.488 1.00 89.56 90 VAL A N 1
ATOM 731 C CA . VAL A 1 90 ? 27.363 -0.752 -27.325 1.00 89.56 90 VAL A CA 1
ATOM 732 C C . VAL A 1 90 ? 27.118 -0.417 -28.794 1.00 89.56 90 VAL A C 1
ATOM 734 O O . VAL A 1 90 ? 27.91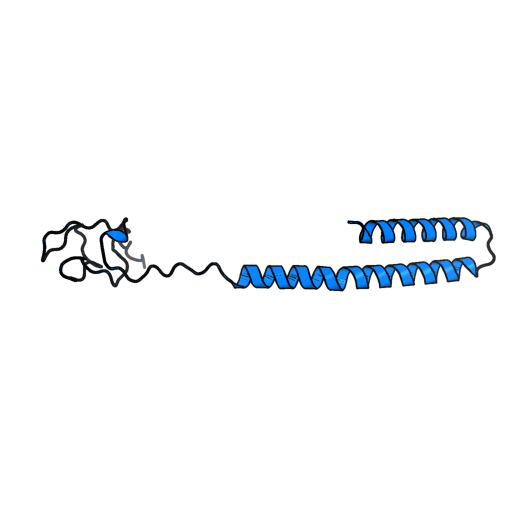8 -0.786 -29.651 1.00 89.56 90 VAL A O 1
ATOM 737 N N . THR A 1 91 ? 26.069 0.353 -29.085 1.00 90.12 91 THR A N 1
ATOM 738 C CA . THR A 1 91 ? 25.762 0.803 -30.450 1.00 90.12 91 THR A CA 1
ATOM 739 C C . THR A 1 91 ? 26.901 1.649 -31.022 1.00 90.12 91 THR A C 1
ATOM 741 O O . THR A 1 91 ? 27.292 1.452 -32.168 1.00 90.12 91 THR A O 1
ATOM 744 N N . TYR A 1 92 ? 27.483 2.552 -30.229 1.00 91.50 92 TYR A N 1
ATOM 745 C CA . TYR A 1 92 ? 28.631 3.366 -30.632 1.00 91.50 92 TYR A CA 1
ATOM 746 C C . TYR A 1 92 ? 29.873 2.517 -30.933 1.00 91.50 92 TYR A C 1
ATOM 748 O O . TYR A 1 92 ? 30.559 2.761 -31.927 1.00 91.50 92 TYR A O 1
ATOM 756 N N . ILE A 1 93 ? 30.148 1.501 -30.108 1.00 90.75 93 ILE A N 1
ATOM 757 C CA . ILE A 1 93 ? 31.253 0.559 -30.331 1.00 90.75 93 ILE A CA 1
ATOM 758 C C . ILE A 1 93 ? 31.040 -0.200 -31.646 1.00 90.75 93 ILE A C 1
ATOM 760 O O . ILE A 1 93 ? 31.956 -0.240 -32.463 1.00 90.75 93 ILE A O 1
ATOM 764 N N . ILE A 1 94 ? 29.832 -0.725 -31.885 1.00 88.00 94 ILE A N 1
ATOM 765 C CA . ILE A 1 94 ? 29.480 -1.432 -33.129 1.00 88.00 94 ILE A CA 1
ATOM 766 C C . ILE A 1 94 ? 29.587 -0.497 -34.340 1.00 88.00 94 ILE A C 1
ATOM 768 O O . ILE A 1 94 ? 30.108 -0.885 -35.377 1.00 88.00 94 ILE A O 1
ATOM 772 N N . TRP A 1 95 ? 29.137 0.753 -34.216 1.00 86.12 95 TRP A N 1
ATOM 773 C CA . TRP A 1 95 ? 29.198 1.739 -35.299 1.00 86.12 95 TRP A CA 1
ATOM 774 C C . TRP A 1 95 ? 30.630 2.085 -35.715 1.00 86.12 95 TRP A C 1
ATOM 776 O O . TRP A 1 95 ? 30.908 2.367 -36.888 1.00 86.12 95 TRP A O 1
ATOM 786 N N . LYS A 1 96 ? 31.537 2.111 -34.732 1.00 92.06 96 LYS A N 1
ATOM 787 C CA . LYS A 1 96 ? 32.960 2.360 -34.953 1.00 92.06 96 LYS A CA 1
ATOM 788 C C . LYS A 1 96 ? 33.617 1.215 -35.722 1.00 92.06 96 LYS A C 1
ATOM 790 O O . LYS A 1 96 ? 34.599 1.468 -36.423 1.00 92.06 96 LYS A O 1
ATOM 795 N N . ASP A 1 97 ? 33.082 0.004 -35.611 1.00 89.94 97 ASP A N 1
ATOM 796 C CA . ASP A 1 97 ? 33.540 -1.115 -36.416 1.00 89.94 97 ASP A CA 1
ATOM 797 C C . ASP A 1 97 ? 33.169 -0.908 -37.897 1.00 89.94 97 ASP A C 1
ATOM 799 O O . ASP A 1 97 ? 32.129 -0.332 -38.239 1.00 89.94 97 ASP A O 1
ATOM 803 N N . LYS A 1 98 ? 34.076 -1.284 -38.801 1.00 79.56 98 LYS A N 1
ATOM 804 C CA . LYS A 1 98 ? 33.954 -0.981 -40.242 1.00 79.56 98 LYS A CA 1
ATOM 805 C C . LYS A 1 98 ? 33.112 -1.999 -41.010 1.00 79.56 98 LYS A C 1
ATOM 807 O O . LYS A 1 98 ? 32.891 -1.801 -42.203 1.00 79.56 98 LYS A O 1
ATOM 812 N N . ASP A 1 99 ? 32.618 -3.033 -40.344 1.00 85.75 99 ASP A N 1
ATOM 813 C CA . ASP A 1 99 ? 31.796 -4.058 -40.971 1.00 85.75 99 ASP A CA 1
ATOM 814 C C . ASP A 1 99 ? 30.382 -3.528 -41.275 1.00 85.75 99 ASP A C 1
ATOM 816 O O . ASP A 1 99 ? 29.552 -3.294 -40.392 1.00 85.75 99 ASP A O 1
ATOM 820 N N . GLU A 1 100 ? 30.097 -3.365 -42.571 1.00 82.25 100 GLU A N 1
ATOM 821 C CA . GLU A 1 100 ? 28.821 -2.883 -43.114 1.00 82.25 100 GLU A CA 1
ATOM 822 C C . GLU A 1 100 ? 27.548 -3.559 -42.561 1.00 82.25 100 GLU A C 1
ATOM 824 O O . GLU A 1 100 ? 26.597 -2.827 -42.260 1.00 82.25 100 GLU A O 1
ATOM 829 N N . PRO A 1 101 ? 27.465 -4.898 -42.385 1.00 86.06 101 PRO A N 1
ATOM 830 C CA . PRO A 1 101 ? 26.194 -5.531 -42.025 1.00 86.06 101 PRO A CA 1
ATOM 831 C C . PRO A 1 101 ? 25.713 -5.182 -40.608 1.00 86.06 101 PRO A C 1
ATOM 833 O O . PRO A 1 101 ? 24.509 -5.193 -40.350 1.00 86.06 101 PRO A O 1
ATOM 836 N N . TYR A 1 102 ? 26.610 -4.822 -39.686 1.00 85.12 102 TYR A N 1
ATOM 837 C CA . TYR A 1 102 ? 26.234 -4.557 -38.292 1.00 85.12 102 TYR A CA 1
ATOM 838 C C . TYR A 1 102 ? 25.689 -3.143 -38.064 1.00 85.12 102 TYR A C 1
ATOM 840 O O . TYR A 1 102 ? 24.999 -2.904 -37.071 1.00 85.12 102 TYR A O 1
ATOM 848 N N . ARG A 1 103 ? 25.920 -2.209 -38.997 1.00 85.00 103 ARG A N 1
ATOM 849 C CA . ARG A 1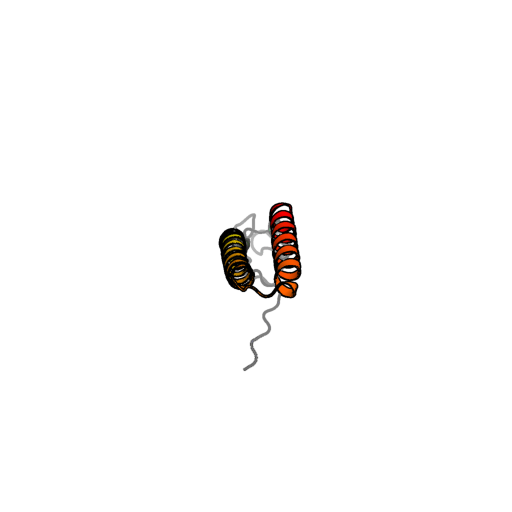 103 ? 25.443 -0.819 -38.888 1.00 85.00 103 ARG A CA 1
ATOM 850 C C . ARG A 1 103 ? 23.926 -0.707 -38.963 1.00 85.00 103 ARG A C 1
ATOM 852 O O . ARG A 1 103 ? 23.326 0.058 -38.213 1.00 85.00 103 ARG A O 1
ATOM 859 N N . VAL A 1 104 ? 23.301 -1.492 -39.840 1.00 87.69 104 VAL A N 1
ATOM 860 C CA . VAL A 1 104 ? 21.840 -1.510 -39.993 1.00 87.69 104 VAL A CA 1
ATOM 861 C C . VAL A 1 104 ? 21.188 -2.065 -38.725 1.00 87.69 104 VAL A C 1
ATOM 863 O O . VAL A 1 104 ? 20.276 -1.446 -38.178 1.00 87.69 104 VAL A O 1
ATOM 866 N N . THR A 1 105 ? 21.713 -3.175 -38.200 1.00 88.56 105 THR A N 1
ATOM 867 C CA . THR A 1 105 ? 21.244 -3.780 -36.945 1.00 88.56 105 THR A CA 1
ATOM 868 C C . THR A 1 105 ? 21.390 -2.817 -35.767 1.00 88.56 105 THR A C 1
ATOM 870 O O . THR A 1 105 ? 20.443 -2.662 -35.001 1.00 88.56 105 THR A O 1
ATOM 873 N N . ALA A 1 106 ? 22.519 -2.106 -35.670 1.00 86.31 106 ALA A N 1
ATOM 874 C CA . ALA A 1 106 ? 22.771 -1.092 -34.646 1.00 86.31 106 ALA A CA 1
ATOM 875 C C . ALA A 1 106 ? 21.723 0.044 -34.667 1.00 86.31 106 ALA A C 1
ATOM 877 O O . ALA A 1 106 ? 21.194 0.427 -33.619 1.00 86.31 106 ALA A O 1
ATOM 878 N N . CYS A 1 107 ? 21.354 0.537 -35.856 1.00 88.56 107 CYS A N 1
ATOM 879 C CA . CYS A 1 107 ? 20.292 1.537 -36.013 1.00 88.56 107 CYS A CA 1
ATOM 880 C C . CYS A 1 107 ? 18.924 1.019 -35.555 1.00 88.56 107 CYS A C 1
ATOM 882 O O . CYS A 1 107 ? 18.215 1.730 -34.842 1.00 88.56 107 CYS A O 1
ATOM 884 N N . PHE A 1 108 ? 18.555 -0.213 -35.920 1.00 90.44 108 PHE A N 1
ATOM 885 C CA . PHE A 1 108 ? 17.288 -0.809 -35.487 1.00 90.44 108 PHE A CA 1
ATOM 886 C C . PHE A 1 108 ? 17.242 -1.029 -33.976 1.00 90.44 108 PHE A C 1
ATOM 888 O O . PHE A 1 108 ? 16.226 -0.721 -33.354 1.00 90.44 108 PHE A O 1
ATOM 895 N N . THR A 1 109 ? 18.336 -1.498 -33.368 1.00 89.50 109 THR A N 1
ATOM 896 C CA . THR A 1 109 ? 18.410 -1.659 -31.911 1.00 89.50 109 THR A CA 1
ATOM 897 C C . THR A 1 109 ? 18.295 -0.322 -31.191 1.00 89.50 109 THR A C 1
ATOM 899 O O . THR A 1 109 ? 17.553 -0.223 -30.218 1.00 89.50 109 THR A O 1
ATOM 902 N N . LEU A 1 110 ? 18.953 0.728 -31.690 1.00 90.00 110 LEU A N 1
ATOM 903 C CA . LEU A 1 110 ? 18.887 2.059 -31.089 1.00 90.00 110 LEU A CA 1
ATOM 904 C C . LEU A 1 110 ? 17.489 2.675 -31.238 1.00 90.00 110 LEU A C 1
ATOM 906 O O . LEU A 1 110 ? 16.941 3.187 -30.266 1.00 90.00 110 LEU A O 1
ATOM 910 N N . PHE A 1 111 ? 16.873 2.558 -32.416 1.00 92.06 111 PHE A N 1
ATOM 911 C CA . PHE A 1 111 ? 15.500 3.009 -32.647 1.00 92.06 111 PHE A CA 1
ATOM 912 C C . PHE A 1 111 ? 14.501 2.282 -31.740 1.00 92.06 111 PHE A C 1
ATOM 914 O O . PHE A 1 111 ? 13.698 2.928 -31.071 1.00 92.06 111 PHE A O 1
ATOM 921 N N . TYR A 1 112 ? 14.583 0.952 -31.662 1.00 90.69 112 TYR A N 1
ATOM 922 C CA . TYR A 1 112 ? 13.728 0.147 -30.791 1.00 90.69 112 TYR A CA 1
ATOM 923 C C . TYR A 1 112 ? 13.869 0.553 -29.321 1.00 90.69 112 TYR A C 1
ATOM 925 O O . TYR A 1 112 ? 12.865 0.751 -28.639 1.00 90.69 112 TYR A O 1
ATOM 933 N N . VAL A 1 113 ? 15.103 0.729 -28.836 1.00 89.50 113 VAL A N 1
ATOM 934 C CA . VAL A 1 113 ? 15.359 1.150 -27.453 1.00 89.50 113 VAL A CA 1
ATOM 935 C C . VAL A 1 113 ? 14.803 2.551 -27.186 1.00 89.50 113 VAL A C 1
ATOM 937 O O . VAL A 1 113 ? 14.182 2.752 -26.146 1.00 89.50 113 VAL A O 1
ATOM 940 N N . ILE A 1 114 ? 14.954 3.501 -28.116 1.00 88.38 114 ILE A N 1
ATOM 941 C CA . ILE A 1 114 ? 14.366 4.846 -27.991 1.00 88.38 114 ILE A CA 1
ATOM 942 C C . ILE A 1 114 ? 12.839 4.764 -27.913 1.00 88.38 114 ILE A C 1
ATOM 944 O O . ILE A 1 114 ? 12.244 5.367 -27.023 1.00 88.38 114 ILE A O 1
ATOM 948 N N . VAL A 1 115 ? 12.199 4.001 -28.804 1.00 91.00 115 VAL A N 1
ATOM 949 C CA . VAL A 1 115 ? 10.735 3.849 -28.823 1.00 91.00 115 VAL A CA 1
ATOM 950 C C . VAL A 1 115 ? 10.233 3.212 -27.528 1.00 91.00 115 VAL A C 1
ATOM 952 O O . VAL A 1 115 ? 9.300 3.727 -26.918 1.00 91.00 115 VAL A O 1
ATOM 955 N N . MET A 1 116 ? 10.870 2.135 -27.064 1.00 87.38 116 MET A N 1
ATOM 956 C CA . MET A 1 116 ? 10.479 1.460 -25.822 1.00 87.38 116 MET A CA 1
ATOM 957 C C . MET A 1 116 ? 10.702 2.333 -24.583 1.00 87.38 116 MET A C 1
ATOM 959 O O . MET A 1 116 ? 9.893 2.312 -23.654 1.00 87.38 116 MET A O 1
ATOM 963 N N . ASN A 1 117 ? 11.759 3.145 -24.575 1.00 84.62 117 ASN A N 1
ATOM 964 C CA . ASN A 1 117 ? 12.011 4.107 -23.509 1.00 84.62 117 ASN A CA 1
ATOM 965 C C . ASN A 1 117 ? 10.944 5.218 -23.493 1.00 84.62 117 ASN A C 1
ATOM 967 O O . ASN A 1 117 ? 10.377 5.495 -22.441 1.00 84.62 117 ASN A O 1
ATOM 971 N N . MET A 1 118 ? 10.581 5.768 -24.657 1.00 87.56 118 MET A N 1
ATOM 972 C CA . MET A 1 118 ? 9.508 6.766 -24.786 1.00 87.56 118 MET A CA 1
ATOM 973 C C . MET A 1 118 ? 8.147 6.219 -24.343 1.00 87.56 118 MET A C 1
ATOM 975 O O . MET A 1 118 ? 7.412 6.904 -23.637 1.00 87.56 118 MET A O 1
ATOM 979 N N . LEU A 1 119 ? 7.825 4.971 -24.694 1.00 86.50 119 LEU A N 1
ATOM 980 C CA . LEU A 1 119 ? 6.602 4.308 -24.230 1.00 86.50 119 LEU A CA 1
ATOM 981 C C . LEU A 1 119 ? 6.595 4.103 -22.708 1.00 86.50 119 LEU A C 1
ATOM 983 O O . LEU A 1 119 ? 5.549 4.252 -22.087 1.00 86.50 119 LEU A O 1
ATOM 987 N N . SER A 1 120 ? 7.755 3.835 -22.102 1.00 84.56 120 SER A N 1
ATOM 988 C CA . SER A 1 120 ? 7.889 3.680 -20.644 1.00 84.56 120 SER A CA 1
ATOM 989 C C . SER A 1 120 ? 7.690 4.989 -19.869 1.00 84.56 120 SER A C 1
ATOM 991 O O . SER A 1 120 ? 7.402 4.942 -18.681 1.00 84.56 120 SER A O 1
ATOM 993 N N . PHE A 1 121 ? 7.845 6.148 -20.518 1.00 80.12 121 PHE A N 1
ATOM 994 C CA . PHE A 1 121 ? 7.533 7.460 -19.934 1.00 80.12 121 PHE A CA 1
ATOM 995 C C . PHE A 1 121 ? 6.064 7.873 -20.111 1.00 80.12 121 PHE A C 1
ATOM 997 O O . PHE A 1 121 ? 5.611 8.798 -19.441 1.00 80.12 121 PHE A O 1
ATOM 1004 N N . LEU A 1 122 ? 5.340 7.231 -21.034 1.00 83.19 122 LEU A N 1
ATOM 1005 C CA . LEU A 1 122 ? 3.933 7.523 -21.331 1.00 83.19 122 LEU A CA 1
ATOM 1006 C C . LEU A 1 122 ? 2.947 6.663 -20.524 1.00 83.19 122 LEU A C 1
ATOM 1008 O O . LEU A 1 122 ? 1.772 7.022 -20.458 1.00 83.19 122 LEU A O 1
ATOM 1012 N N . ALA A 1 123 ? 3.409 5.541 -19.965 1.00 76.12 123 ALA A N 1
ATOM 1013 C CA . ALA A 1 123 ? 2.634 4.627 -19.122 1.00 76.12 123 ALA A CA 1
ATOM 1014 C C . ALA A 1 123 ? 2.773 4.979 -17.634 1.00 76.12 123 ALA A C 1
ATOM 1016 O O . ALA A 1 123 ? 1.748 4.880 -16.923 1.00 76.12 123 ALA A O 1
#

Radius of gyration: 34.93 Å; chains: 1; bounding box: 66×37×85 Å

Sequence (123 aa):
MDKPKLHQNSLKPPAYCMHCEYNIAYLTDHRCPECGRSFDPSDPTTYFGPYQERTKPPYTTFFISICIVSTICVFFPILNILWFLITCIVTYIIWKDKDEPYRVTACFTLFYVIVMNMLSFLA

Secondary structure (DSSP, 8-state):
-PPP---TTSPPSS-EETTT--B-TT-SSSB-TTT--B--TT-TTSEE----------HHHHHHHHHHHHHHHHHHHHHHHHHHHHHHHHHHHHHHS--HHHHHHHHHHHHHHHHHHHHHHH-